Protein AF-A0AAN1HYB0-F1 (afdb_monomer_lite)

Radius of gyration: 19.11 Å; chains: 1; bounding box: 40×35×67 Å

Structure (mmCIF, N/CA/C/O backbone):
data_AF-A0AAN1HYB0-F1
#
_entry.id   AF-A0AAN1HYB0-F1
#
loop_
_atom_site.group_PDB
_atom_site.id
_atom_site.type_symbol
_atom_site.label_atom_id
_atom_site.label_alt_id
_atom_site.label_comp_id
_atom_site.label_asym_id
_atom_site.label_entity_id
_atom_site.label_seq_id
_atom_site.pdbx_PDB_ins_code
_atom_site.Cartn_x
_atom_site.Cartn_y
_atom_site.Cartn_z
_atom_site.occupancy
_atom_site.B_iso_or_equiv
_atom_site.auth_seq_id
_atom_site.auth_comp_id
_atom_site.auth_asym_id
_atom_site.auth_atom_id
_atom_site.pdbx_PDB_model_num
ATOM 1 N N . MET A 1 1 ? 4.120 -15.226 7.599 1.00 48.72 1 MET A N 1
ATOM 2 C CA . MET A 1 1 ? 2.647 -15.174 7.744 1.00 48.72 1 MET A CA 1
ATOM 3 C C . MET A 1 1 ? 2.103 -14.104 6.815 1.00 48.72 1 MET A C 1
ATOM 5 O O . MET A 1 1 ? 2.164 -12.929 7.142 1.00 48.72 1 MET A O 1
ATOM 9 N N . VAL A 1 2 ? 1.632 -14.503 5.636 1.00 59.34 2 VAL A N 1
ATOM 10 C CA . VAL A 1 2 ? 0.871 -13.616 4.750 1.00 59.34 2 VAL A CA 1
ATOM 11 C C . VAL A 1 2 ? -0.555 -13.580 5.297 1.00 59.34 2 VAL A C 1
ATOM 13 O O . VAL A 1 2 ? -1.086 -14.634 5.627 1.00 59.34 2 VAL A O 1
ATOM 16 N N . TYR A 1 3 ? -1.154 -12.400 5.425 1.00 79.50 3 TYR A N 1
ATOM 17 C CA . TYR A 1 3 ? -2.426 -12.101 6.104 1.00 79.50 3 TYR A CA 1
ATOM 18 C C . TYR A 1 3 ? -3.701 -12.729 5.494 1.00 79.50 3 TYR A C 1
ATOM 20 O O . TYR A 1 3 ? -4.758 -12.103 5.495 1.00 79.50 3 TYR A O 1
ATOM 28 N N . GLY A 1 4 ? -3.621 -13.950 4.963 1.00 84.00 4 GLY A N 1
ATOM 29 C CA . GLY A 1 4 ? -4.721 -14.606 4.260 1.00 84.00 4 GLY A CA 1
ATOM 30 C C . GLY A 1 4 ? -5.042 -13.941 2.922 1.00 84.00 4 GLY A C 1
ATOM 31 O O . GLY A 1 4 ? -6.210 -13.878 2.557 1.00 84.00 4 GLY A O 1
ATOM 32 N N . ILE A 1 5 ? -4.023 -13.414 2.231 1.00 91.12 5 ILE A N 1
ATOM 33 C CA . ILE A 1 5 ? -4.172 -12.816 0.897 1.00 91.12 5 ILE A CA 1
ATOM 34 C C . ILE A 1 5 ? -4.568 -13.913 -0.093 1.00 91.12 5 ILE A C 1
ATOM 36 O O . ILE A 1 5 ? -3.826 -14.891 -0.263 1.00 91.12 5 ILE A O 1
ATOM 40 N N . ALA A 1 6 ? -5.732 -13.746 -0.716 1.00 93.31 6 ALA A N 1
ATOM 41 C CA . ALA A 1 6 ? -6.304 -14.711 -1.647 1.00 93.31 6 ALA A CA 1
ATOM 42 C C . ALA A 1 6 ? -5.630 -14.634 -3.024 1.00 93.31 6 ALA A C 1
ATOM 44 O O . ALA A 1 6 ? -5.327 -15.671 -3.626 1.00 93.31 6 ALA A O 1
ATOM 45 N N . CYS A 1 7 ? -5.333 -13.422 -3.499 1.00 95.00 7 CYS A N 1
ATOM 46 C CA . CYS A 1 7 ? -4.659 -13.187 -4.767 1.00 95.00 7 CYS A CA 1
ATOM 47 C C . CYS A 1 7 ? -3.197 -13.656 -4.701 1.00 95.00 7 CYS A C 1
ATOM 49 O O . CYS A 1 7 ? -2.304 -12.965 -4.202 1.00 95.00 7 CYS A O 1
ATOM 51 N N . ARG A 1 8 ? -2.936 -14.871 -5.204 1.00 95.00 8 ARG A N 1
ATOM 52 C CA . ARG A 1 8 ? -1.597 -15.488 -5.178 1.00 95.00 8 ARG A CA 1
ATOM 53 C C . ARG A 1 8 ? -0.530 -14.650 -5.898 1.00 95.00 8 ARG A C 1
ATOM 55 O O . ARG A 1 8 ? 0.548 -14.527 -5.319 1.00 95.00 8 ARG A O 1
ATOM 62 N N . PRO A 1 9 ? -0.788 -14.065 -7.088 1.00 95.81 9 PRO A N 1
ATOM 63 C CA . PRO A 1 9 ? 0.186 -13.200 -7.752 1.00 95.81 9 PRO A CA 1
ATOM 64 C C . PRO A 1 9 ? 0.622 -12.021 -6.876 1.00 95.81 9 PRO A C 1
ATOM 66 O O . PRO A 1 9 ? 1.816 -11.822 -6.669 1.00 95.81 9 PRO A O 1
ATOM 69 N N . VAL A 1 10 ? -0.329 -11.302 -6.271 1.00 96.00 10 VAL A N 1
ATOM 70 C CA . VAL A 1 10 ? -0.010 -10.133 -5.435 1.00 96.00 10 VAL A CA 1
ATOM 71 C C . VAL A 1 10 ? 0.619 -10.533 -4.106 1.00 96.00 10 VAL A C 1
ATOM 73 O O . VAL A 1 10 ? 1.530 -9.869 -3.619 1.00 96.00 10 VAL A O 1
ATOM 76 N N . ARG A 1 11 ? 0.217 -11.666 -3.527 1.00 95.94 11 ARG A N 1
ATOM 77 C CA . ARG A 1 11 ? 0.927 -12.226 -2.374 1.00 95.94 11 ARG A CA 1
ATOM 78 C C . ARG A 1 11 ? 2.403 -12.461 -2.684 1.00 95.94 11 ARG A C 1
ATOM 80 O O . ARG A 1 11 ? 3.245 -12.098 -1.868 1.00 95.94 11 ARG A O 1
ATOM 87 N N . ASN A 1 12 ? 2.698 -13.118 -3.804 1.00 96.00 12 ASN A N 1
ATOM 88 C CA . ASN A 1 12 ? 4.071 -13.438 -4.181 1.00 96.00 12 ASN A CA 1
ATOM 89 C C . ASN A 1 12 ? 4.865 -12.150 -4.426 1.00 96.00 12 ASN A C 1
ATOM 91 O O . ASN A 1 12 ? 5.947 -12.006 -3.872 1.00 96.00 12 ASN A O 1
ATOM 95 N N . LEU A 1 13 ? 4.263 -11.168 -5.106 1.00 96.81 13 LEU A N 1
ATOM 96 C CA . LEU A 1 13 ? 4.838 -9.832 -5.256 1.00 96.81 13 LEU A CA 1
ATOM 97 C C . LEU A 1 13 ? 5.222 -9.199 -3.915 1.00 96.81 13 LEU A C 1
ATOM 99 O O . LEU A 1 13 ? 6.324 -8.682 -3.774 1.00 96.81 13 LEU A O 1
ATOM 103 N N . LEU A 1 14 ? 4.321 -9.211 -2.928 1.00 96.62 14 LEU A N 1
ATOM 104 C CA . LEU A 1 14 ? 4.601 -8.621 -1.617 1.00 96.62 14 LEU A CA 1
ATOM 105 C C . LEU A 1 14 ? 5.747 -9.345 -0.902 1.00 96.62 14 LEU A C 1
ATOM 107 O O . LEU A 1 14 ? 6.537 -8.697 -0.221 1.00 96.62 14 LEU A 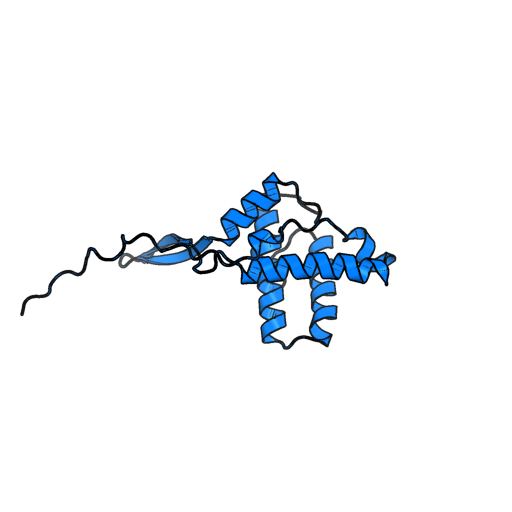O 1
ATOM 111 N N . VAL A 1 15 ? 5.848 -10.668 -1.051 1.00 95.75 15 VAL A N 1
ATOM 112 C CA . VAL A 1 15 ? 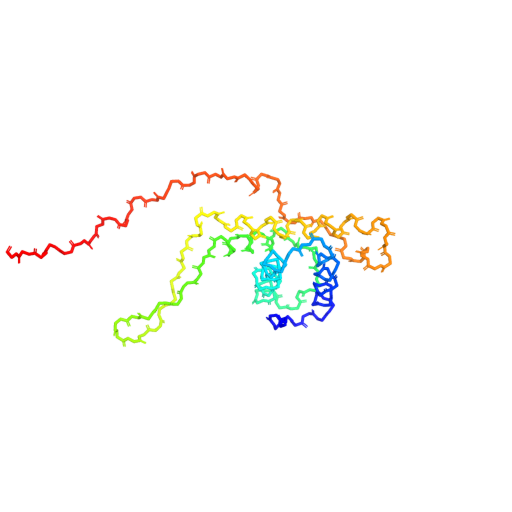6.970 -11.449 -0.509 1.00 95.75 15 VAL A CA 1
ATOM 113 C C . VAL A 1 15 ? 8.276 -11.055 -1.194 1.00 95.75 15 VAL A C 1
ATOM 115 O O . VAL A 1 15 ? 9.242 -10.749 -0.499 1.00 95.75 15 VAL A O 1
ATOM 118 N N . ASP A 1 16 ? 8.293 -10.996 -2.524 1.00 95.88 16 ASP A N 1
ATOM 119 C CA . ASP A 1 16 ? 9.478 -10.616 -3.297 1.00 95.88 16 ASP A CA 1
ATOM 120 C C . ASP A 1 16 ? 9.926 -9.191 -2.965 1.00 95.88 16 ASP A C 1
ATOM 122 O O . ASP A 1 16 ? 11.102 -8.954 -2.706 1.00 95.88 16 ASP A O 1
ATOM 126 N N . TYR A 1 17 ? 8.982 -8.253 -2.887 1.00 96.38 17 TYR A N 1
ATOM 127 C CA . TYR A 1 17 ? 9.249 -6.873 -2.493 1.00 96.38 17 TYR A CA 1
ATOM 128 C C . TYR A 1 17 ? 9.873 -6.780 -1.094 1.00 96.38 17 TYR A C 1
ATOM 130 O O . TYR A 1 17 ? 10.863 -6.076 -0.892 1.00 96.38 17 TYR A O 1
ATOM 138 N N . LEU A 1 18 ? 9.315 -7.501 -0.115 1.00 95.69 18 LEU A N 1
ATOM 139 C CA . LEU A 1 18 ? 9.844 -7.505 1.248 1.00 95.69 18 LEU A CA 1
ATOM 140 C C . LEU A 1 18 ? 11.227 -8.164 1.323 1.00 95.69 18 LEU A C 1
ATOM 142 O O . LEU A 1 18 ? 12.050 -7.714 2.116 1.00 95.69 18 LEU A O 1
ATOM 146 N N . HIS A 1 19 ? 11.511 -9.180 0.504 1.00 95.44 19 HIS A N 1
ATOM 147 C CA . HIS A 1 19 ? 12.852 -9.762 0.424 1.00 95.44 19 HIS A CA 1
ATOM 148 C C . HIS A 1 19 ? 13.887 -8.760 -0.089 1.00 95.44 19 HIS A C 1
ATOM 150 O O . HIS A 1 19 ? 14.934 -8.620 0.538 1.00 95.44 19 HIS A O 1
ATOM 156 N N . GLU A 1 20 ? 13.587 -8.013 -1.154 1.00 95.62 20 GLU A N 1
ATOM 157 C CA . GLU A 1 20 ? 14.494 -6.962 -1.641 1.00 95.62 20 GLU A CA 1
ATOM 158 C C . GLU A 1 20 ? 14.715 -5.871 -0.580 1.00 95.62 20 GLU A C 1
ATOM 160 O O . GLU A 1 20 ? 15.836 -5.416 -0.349 1.00 95.62 20 GLU A O 1
ATOM 165 N N . ARG A 1 21 ? 13.653 -5.472 0.133 1.00 94.44 21 ARG A N 1
ATOM 166 C CA . ARG A 1 21 ? 13.743 -4.465 1.203 1.00 94.44 21 ARG A CA 1
ATOM 167 C C . ARG A 1 21 ? 14.491 -4.946 2.444 1.00 94.44 21 ARG A C 1
ATOM 169 O O . ARG A 1 21 ? 15.081 -4.126 3.144 1.00 94.44 21 ARG A O 1
ATOM 176 N N . ALA A 1 22 ? 14.500 -6.247 2.722 1.00 93.44 22 ALA A N 1
ATOM 177 C CA . ALA A 1 22 ? 15.220 -6.813 3.860 1.00 93.44 22 ALA A CA 1
ATOM 178 C C . ALA A 1 22 ? 16.744 -6.622 3.761 1.00 93.44 22 ALA A C 1
ATOM 180 O O . ALA A 1 22 ? 17.428 -6.682 4.778 1.00 93.44 22 ALA A O 1
ATOM 181 N N . LEU A 1 23 ? 17.277 -6.359 2.561 1.00 93.75 23 LEU A N 1
ATOM 182 C CA . LEU A 1 23 ? 18.703 -6.099 2.350 1.00 93.75 23 LEU A CA 1
ATOM 183 C C . LEU A 1 23 ? 19.157 -4.738 2.901 1.00 93.75 23 LEU A C 1
ATOM 185 O O . LEU A 1 23 ? 20.349 -4.540 3.123 1.00 93.75 23 LEU A O 1
ATOM 189 N N . SER A 1 24 ? 18.229 -3.797 3.109 1.00 92.06 24 SER A N 1
ATOM 190 C CA . SER A 1 24 ? 18.534 -2.422 3.531 1.00 92.06 24 SER A CA 1
ATOM 191 C C . SER A 1 24 ? 17.789 -1.956 4.783 1.00 92.06 24 SER A C 1
ATOM 193 O O . SER A 1 24 ? 18.125 -0.904 5.325 1.00 92.06 24 SER A O 1
ATOM 195 N N . LEU A 1 25 ? 16.797 -2.714 5.261 1.00 92.38 25 LEU A N 1
ATOM 196 C CA . LEU A 1 25 ? 15.986 -2.363 6.427 1.00 92.38 25 LEU A CA 1
ATOM 197 C C . LEU A 1 25 ? 16.232 -3.301 7.607 1.00 92.38 25 LEU A C 1
ATOM 199 O O . LEU A 1 25 ? 16.390 -4.510 7.448 1.00 92.38 25 LEU A O 1
ATOM 203 N N . ASP A 1 26 ? 16.163 -2.746 8.816 1.00 94.50 26 ASP A N 1
ATOM 204 C CA . ASP A 1 26 ? 16.107 -3.545 10.032 1.00 94.50 26 ASP A CA 1
ATOM 205 C C . ASP A 1 26 ? 14.773 -4.313 10.139 1.00 94.50 26 ASP A C 1
ATOM 207 O O . ASP A 1 26 ? 13.757 -3.983 9.515 1.00 94.50 26 ASP A O 1
ATOM 211 N N . TYR A 1 27 ? 14.759 -5.343 10.984 1.00 91.19 27 TYR A N 1
ATOM 212 C CA . TYR A 1 27 ? 13.603 -6.222 11.153 1.00 91.19 27 TYR A CA 1
ATOM 213 C C . TYR A 1 27 ? 12.328 -5.496 11.616 1.00 91.19 27 TYR A C 1
ATOM 215 O O . TYR A 1 27 ? 11.226 -5.868 11.202 1.00 91.19 27 TYR A O 1
ATOM 223 N N . VAL A 1 28 ? 12.441 -4.473 12.470 1.00 94.19 28 VAL A N 1
ATOM 224 C CA . VAL A 1 28 ? 11.274 -3.746 12.992 1.00 94.19 28 VAL A CA 1
ATOM 225 C C . VAL A 1 28 ? 10.616 -2.959 11.865 1.00 94.19 28 VAL A C 1
ATOM 227 O O . VAL A 1 28 ? 9.399 -3.065 11.673 1.00 94.19 28 VAL A O 1
ATOM 230 N N . SER A 1 29 ? 11.420 -2.244 11.079 1.00 92.31 29 SER A N 1
ATOM 231 C CA . SER A 1 29 ? 10.964 -1.509 9.897 1.00 92.31 29 SER A CA 1
ATOM 232 C C . SER A 1 29 ? 10.340 -2.441 8.856 1.00 92.31 29 SER A C 1
ATOM 234 O O . SER A 1 29 ? 9.231 -2.189 8.375 1.00 92.31 29 SER A O 1
ATOM 236 N N . LEU A 1 30 ? 10.991 -3.572 8.572 1.00 94.38 30 LEU A N 1
ATOM 237 C CA . LEU A 1 30 ? 10.486 -4.566 7.626 1.00 94.38 30 LEU A CA 1
ATOM 238 C C . LEU A 1 30 ? 9.143 -5.160 8.079 1.00 94.38 30 LEU A C 1
ATOM 240 O O . LEU A 1 30 ? 8.205 -5.283 7.290 1.00 94.38 30 LEU A O 1
ATOM 244 N N . ARG A 1 31 ? 9.007 -5.482 9.370 1.00 94.19 31 ARG A N 1
ATOM 245 C CA . ARG A 1 31 ? 7.758 -6.001 9.944 1.00 94.19 31 ARG A CA 1
ATOM 246 C C . ARG A 1 31 ? 6.626 -4.976 9.871 1.00 94.19 31 ARG A C 1
ATOM 248 O O . ARG A 1 31 ? 5.491 -5.346 9.562 1.00 94.19 31 ARG A O 1
ATOM 255 N N . ALA A 1 32 ? 6.912 -3.704 10.144 1.00 92.62 32 ALA A N 1
ATOM 256 C CA . ALA A 1 32 ? 5.930 -2.626 10.027 1.00 92.62 32 ALA A CA 1
ATOM 257 C C . ALA A 1 32 ? 5.467 -2.429 8.572 1.00 92.62 32 ALA A C 1
ATOM 259 O O . ALA A 1 32 ? 4.273 -2.226 8.318 1.00 92.62 32 ALA A O 1
ATOM 260 N N . MET A 1 33 ? 6.389 -2.554 7.615 1.00 94.44 33 MET A N 1
ATOM 261 C CA . MET A 1 33 ? 6.095 -2.503 6.184 1.00 94.44 33 MET A CA 1
ATOM 262 C C . MET A 1 33 ? 5.223 -3.684 5.751 1.00 94.44 33 MET A C 1
ATOM 264 O O . MET A 1 33 ? 4.173 -3.474 5.146 1.00 94.44 33 MET A O 1
ATOM 268 N N . ALA A 1 34 ? 5.579 -4.907 6.152 1.00 95.25 34 ALA A N 1
ATOM 269 C CA . ALA A 1 34 ? 4.788 -6.103 5.877 1.00 95.25 34 ALA A CA 1
ATOM 270 C C . ALA A 1 34 ? 3.351 -5.973 6.405 1.00 95.25 34 ALA A C 1
ATOM 272 O O . ALA A 1 34 ? 2.397 -6.288 5.693 1.00 95.25 34 ALA A O 1
ATOM 273 N N . PHE A 1 35 ? 3.179 -5.450 7.622 1.00 94.75 35 PHE A N 1
ATOM 274 C CA . PHE A 1 35 ? 1.858 -5.201 8.196 1.00 94.75 35 PHE A CA 1
ATOM 275 C C . PHE A 1 35 ? 1.062 -4.152 7.416 1.00 94.75 35 PHE A C 1
ATOM 277 O O . PHE A 1 35 ? -0.113 -4.371 7.112 1.00 94.75 35 PHE A O 1
ATOM 284 N N . SER A 1 36 ? 1.702 -3.042 7.054 1.00 95.44 36 SER A N 1
ATOM 285 C CA . SER A 1 36 ? 1.055 -1.959 6.309 1.00 95.44 36 SER A CA 1
ATOM 286 C C . SER A 1 36 ? 0.601 -2.426 4.924 1.00 95.44 36 SER A C 1
ATOM 288 O O . SER A 1 36 ? -0.560 -2.241 4.570 1.00 95.44 36 SER A O 1
ATOM 290 N N . LEU A 1 37 ? 1.478 -3.095 4.172 1.00 97.12 37 LEU A N 1
ATOM 291 C CA . LEU A 1 37 ? 1.189 -3.538 2.807 1.00 97.12 37 LEU A CA 1
ATOM 292 C C . LEU A 1 37 ? 0.253 -4.747 2.769 1.00 97.12 37 LEU A C 1
ATOM 294 O O . LEU A 1 37 ? -0.696 -4.790 1.989 1.00 97.12 37 LEU A O 1
ATOM 298 N N . GLY A 1 38 ? 0.503 -5.735 3.622 1.00 96.31 38 GLY A N 1
ATOM 299 C CA . GLY A 1 38 ? -0.242 -6.982 3.596 1.00 96.31 38 GLY A CA 1
ATOM 300 C C . GLY A 1 38 ? -1.610 -6.871 4.262 1.00 96.31 38 GLY A C 1
ATOM 301 O O . GLY A 1 38 ? -2.610 -7.266 3.667 1.00 96.31 38 GLY A O 1
ATOM 302 N N . LYS A 1 39 ? -1.674 -6.350 5.497 1.00 94.81 39 LYS A N 1
ATOM 303 C CA . LYS A 1 39 ? -2.916 -6.351 6.286 1.00 94.81 39 LYS A CA 1
ATOM 304 C C . LYS A 1 39 ? -3.779 -5.122 6.047 1.00 94.81 39 LYS A C 1
ATOM 306 O O . LYS A 1 39 ? -4.986 -5.269 5.908 1.00 94.81 39 LYS A O 1
ATOM 311 N N . LEU A 1 40 ? -3.183 -3.932 6.081 1.00 95.06 40 LEU A N 1
ATOM 312 C CA . LEU A 1 40 ? -3.945 -2.679 6.037 1.00 95.06 40 LEU A CA 1
ATOM 313 C C . LEU A 1 40 ? -4.218 -2.186 4.619 1.00 95.06 40 LEU A C 1
ATOM 315 O O . LEU A 1 40 ? -5.154 -1.421 4.413 1.00 95.06 40 LEU A O 1
ATOM 319 N N . PHE A 1 41 ? -3.396 -2.599 3.659 1.00 97.06 41 PHE A N 1
ATOM 320 C CA . PHE A 1 41 ? -3.580 -2.261 2.259 1.00 97.06 41 PHE A CA 1
ATOM 321 C C . PHE A 1 41 ? -4.243 -3.402 1.497 1.00 97.06 41 PHE A C 1
ATOM 323 O O . PHE A 1 41 ? -5.449 -3.364 1.277 1.00 97.06 41 PHE A O 1
ATOM 330 N N . TRP A 1 42 ? -3.493 -4.441 1.129 1.00 97.56 42 TRP A N 1
ATOM 331 C CA . TRP A 1 42 ? -4.007 -5.415 0.173 1.00 97.56 42 TRP A CA 1
ATOM 332 C C . TRP A 1 42 ? -5.162 -6.255 0.722 1.00 97.56 42 TRP A C 1
ATOM 334 O O . TRP A 1 42 ? -6.171 -6.430 0.046 1.00 97.56 42 TRP A O 1
ATOM 344 N N . LYS A 1 43 ? -5.064 -6.735 1.968 1.00 96.19 43 LYS A N 1
ATOM 345 C CA . LYS A 1 43 ? -6.156 -7.516 2.558 1.00 96.19 43 LYS A CA 1
ATOM 346 C C . LYS A 1 43 ? -7.442 -6.694 2.720 1.00 96.19 43 LYS A C 1
ATOM 348 O O . LYS A 1 43 ? -8.514 -7.219 2.453 1.00 96.19 43 LYS A O 1
ATOM 353 N N . ASP A 1 44 ? -7.337 -5.416 3.089 1.00 95.81 44 ASP A N 1
ATOM 354 C CA . ASP A 1 44 ? -8.500 -4.519 3.140 1.00 95.81 44 ASP A CA 1
ATOM 355 C C . ASP A 1 44 ? -9.136 -4.331 1.753 1.00 95.81 44 ASP A C 1
ATOM 357 O O . ASP A 1 44 ? -10.361 -4.353 1.636 1.00 95.81 44 ASP A O 1
ATOM 361 N N . LEU A 1 45 ? -8.323 -4.206 0.697 1.00 97.06 45 LEU A N 1
ATOM 362 C CA . LEU A 1 45 ? -8.831 -4.149 -0.673 1.00 97.06 45 LEU A CA 1
ATOM 363 C C . LEU A 1 45 ? -9.575 -5.430 -1.058 1.00 97.06 45 LEU A C 1
ATOM 365 O O . LEU A 1 45 ? -10.679 -5.331 -1.579 1.00 97.06 45 LEU A O 1
ATOM 369 N N . GLU A 1 46 ? -9.017 -6.609 -0.774 1.00 96.25 46 GLU A N 1
ATOM 370 C CA . GLU A 1 46 ? -9.684 -7.891 -1.052 1.00 96.25 46 GLU A CA 1
ATOM 371 C C . GLU A 1 46 ? -10.997 -8.052 -0.280 1.00 96.25 46 GLU A C 1
ATOM 373 O O . GLU A 1 46 ? -11.966 -8.575 -0.828 1.00 96.25 46 GLU A O 1
ATOM 378 N N . ASP A 1 47 ? -11.039 -7.595 0.975 1.00 95.50 47 ASP A N 1
ATOM 379 C CA . ASP A 1 47 ? -12.229 -7.686 1.826 1.00 95.50 47 ASP A CA 1
ATOM 380 C C . ASP A 1 47 ? -13.396 -6.835 1.283 1.00 95.50 47 ASP A C 1
ATOM 382 O O . ASP A 1 47 ? -14.556 -7.197 1.471 1.00 95.50 47 AS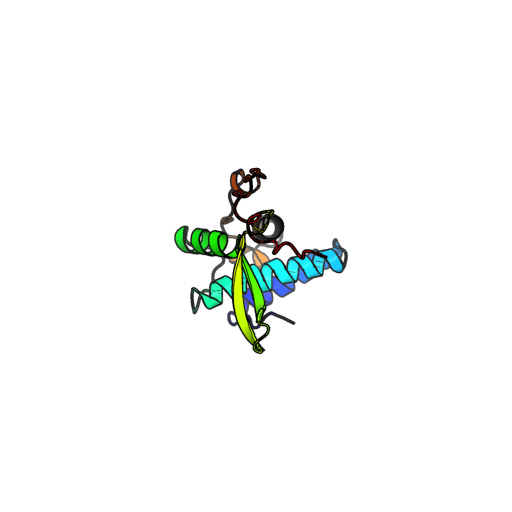P A O 1
ATOM 386 N N . HIS A 1 48 ? -13.108 -5.735 0.576 1.00 96.25 48 HIS A N 1
ATOM 387 C CA . HIS A 1 48 ? -14.124 -4.821 0.029 1.00 96.25 48 HIS A CA 1
ATOM 388 C C . HIS A 1 48 ? -14.340 -4.958 -1.486 1.00 96.25 48 HIS A C 1
ATOM 390 O O . HIS A 1 48 ? -15.377 -4.541 -2.001 1.00 96.25 48 HIS A O 1
ATOM 396 N N . HIS A 1 49 ? -13.378 -5.536 -2.205 1.00 95.62 49 HIS A N 1
ATOM 397 C CA . HIS A 1 49 ? -13.411 -5.748 -3.650 1.00 95.62 49 HIS A CA 1
ATOM 398 C C . HIS A 1 49 ? -12.982 -7.190 -3.969 1.00 95.62 49 HIS A C 1
ATOM 400 O O . HIS A 1 49 ? -11.838 -7.423 -4.374 1.00 95.62 49 HIS A O 1
ATOM 406 N N . PRO A 1 50 ? -13.883 -8.177 -3.785 1.00 93.69 50 PRO A N 1
ATOM 407 C CA . PRO A 1 50 ? -13.573 -9.577 -4.048 1.00 93.69 50 PRO A CA 1
ATOM 408 C C . PRO A 1 50 ? -13.081 -9.788 -5.483 1.00 93.69 50 PRO A C 1
ATOM 410 O O . PRO A 1 50 ? -13.697 -9.318 -6.437 1.00 93.69 50 PRO A O 1
ATOM 413 N N . GLY A 1 51 ? -11.969 -10.510 -5.629 1.00 92.56 51 GLY A N 1
ATOM 414 C CA . GLY A 1 51 ? -11.357 -10.785 -6.931 1.00 92.56 51 GLY A CA 1
ATOM 415 C C . GLY A 1 51 ? -10.416 -9.695 -7.450 1.00 92.56 51 GLY A C 1
ATOM 416 O O . GLY A 1 51 ? -9.895 -9.852 -8.548 1.00 92.56 51 GLY A O 1
ATOM 417 N N . ILE A 1 52 ? -10.158 -8.623 -6.688 1.00 96.12 52 ILE A N 1
ATOM 418 C CA . ILE A 1 52 ? -9.127 -7.647 -7.054 1.00 96.12 52 ILE A CA 1
ATOM 419 C C . ILE A 1 52 ? -7.754 -8.325 -7.190 1.00 96.12 52 ILE A C 1
ATOM 421 O O . ILE A 1 52 ? -7.303 -9.062 -6.311 1.00 96.12 52 ILE A O 1
ATOM 425 N N . ASP A 1 53 ? -7.081 -8.067 -8.306 1.00 95.25 53 ASP A N 1
ATOM 426 C CA . ASP A 1 53 ? -5.801 -8.687 -8.657 1.00 95.25 53 ASP A CA 1
ATOM 427 C C . ASP A 1 53 ? -4.780 -7.700 -9.244 1.00 95.25 53 ASP A C 1
ATOM 429 O O . ASP A 1 53 ? -3.647 -8.076 -9.538 1.00 95.25 53 ASP A O 1
ATOM 433 N N . SER A 1 54 ? -5.156 -6.423 -9.356 1.00 95.62 54 SER A N 1
ATOM 434 C CA . SER A 1 54 ? -4.350 -5.374 -9.974 1.00 95.62 54 SER A CA 1
ATOM 435 C C . SER A 1 54 ? -4.017 -4.247 -9.000 1.00 95.62 54 SER A C 1
ATOM 437 O O . SER A 1 54 ? -4.866 -3.778 -8.241 1.00 95.62 54 SER A O 1
ATOM 439 N N . LEU A 1 55 ? -2.778 -3.749 -9.079 1.00 97.00 55 LEU A N 1
ATOM 440 C CA . LEU A 1 55 ? -2.332 -2.539 -8.378 1.00 97.00 55 LEU A CA 1
ATOM 441 C C . LEU A 1 55 ? -2.850 -1.247 -9.029 1.00 97.00 55 LEU A C 1
ATOM 443 O O . LEU A 1 55 ? -2.734 -0.164 -8.461 1.00 97.00 55 LEU A O 1
ATOM 447 N N . ARG A 1 56 ? -3.449 -1.314 -10.221 1.00 96.81 56 ARG A N 1
ATOM 448 C CA . ARG A 1 56 ? -4.051 -0.140 -10.862 1.00 96.81 56 ARG A CA 1
ATOM 449 C C . ARG A 1 56 ? -5.440 0.121 -10.281 1.00 96.81 56 ARG A C 1
ATOM 451 O O . ARG A 1 56 ? -6.456 -0.212 -10.886 1.00 96.81 56 ARG A O 1
ATOM 458 N N . LEU A 1 57 ? -5.474 0.725 -9.097 1.00 96.50 57 LEU A N 1
ATOM 459 C CA . LEU A 1 57 ? -6.723 1.034 -8.405 1.00 96.50 57 LEU A CA 1
ATOM 460 C C . LEU A 1 57 ? -7.515 2.116 -9.143 1.00 96.50 57 LEU A C 1
ATOM 462 O O . LEU A 1 57 ? -6.961 3.125 -9.585 1.00 96.50 57 LEU A O 1
ATOM 466 N N . THR A 1 58 ? -8.834 1.946 -9.216 1.00 95.75 58 THR A N 1
ATOM 467 C CA . THR A 1 58 ? -9.711 3.038 -9.645 1.00 95.75 58 THR A CA 1
ATOM 468 C C . THR A 1 58 ? -9.733 4.140 -8.575 1.00 95.75 58 THR A C 1
ATOM 470 O O . THR A 1 58 ? -9.514 3.855 -7.390 1.00 95.75 58 THR A O 1
ATOM 473 N N . PRO A 1 59 ? -10.039 5.400 -8.939 1.00 94.00 59 PRO A 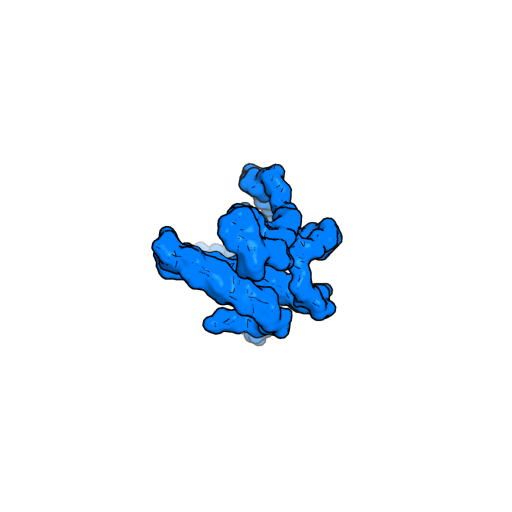N 1
ATOM 474 C CA . PRO A 1 59 ? -10.096 6.494 -7.969 1.00 94.00 59 PRO A CA 1
ATOM 475 C C . PRO A 1 59 ? -11.041 6.219 -6.789 1.00 94.00 59 PRO A C 1
ATOM 477 O O . PRO A 1 59 ? -10.709 6.555 -5.654 1.00 94.00 59 PRO A O 1
ATOM 480 N N . GLY A 1 60 ? -12.182 5.564 -7.036 1.00 95.69 60 GLY A N 1
ATOM 481 C CA . GLY A 1 60 ? -13.154 5.209 -5.997 1.00 95.69 60 GLY A CA 1
ATOM 482 C C . GLY A 1 60 ? -12.628 4.164 -5.011 1.00 95.69 60 GLY A C 1
ATOM 483 O O . GLY A 1 60 ? -12.752 4.352 -3.802 1.00 95.69 60 GLY A O 1
ATOM 484 N N . VAL A 1 61 ? -11.974 3.109 -5.511 1.00 96.88 61 VAL A N 1
ATOM 485 C CA . VAL A 1 61 ? -11.352 2.063 -4.675 1.00 96.88 61 VAL A CA 1
ATOM 486 C C . VAL A 1 61 ? -10.258 2.669 -3.794 1.00 96.88 61 VAL A C 1
ATOM 488 O O . VAL A 1 61 ? -10.238 2.458 -2.581 1.00 96.88 61 VAL A O 1
ATOM 491 N N . ALA A 1 62 ? -9.381 3.483 -4.391 1.00 96.44 62 ALA A N 1
ATOM 492 C CA . ALA A 1 62 ? -8.314 4.166 -3.670 1.00 96.44 62 ALA A CA 1
ATOM 493 C C . ALA A 1 62 ? -8.859 5.125 -2.599 1.00 96.44 62 ALA A C 1
ATOM 495 O O . ALA A 1 62 ? -8.355 5.142 -1.477 1.00 96.44 62 ALA A O 1
ATOM 496 N N . ALA A 1 63 ? -9.883 5.922 -2.920 1.00 95.31 63 ALA A N 1
ATOM 497 C CA . ALA A 1 63 ? -10.491 6.855 -1.974 1.00 95.31 63 ALA A CA 1
ATOM 498 C C . ALA A 1 63 ? -11.147 6.129 -0.789 1.00 95.31 63 ALA A C 1
ATOM 500 O O . ALA A 1 63 ? -10.900 6.498 0.360 1.00 95.31 63 ALA A O 1
ATOM 501 N N . ALA A 1 64 ? -11.919 5.072 -1.052 1.00 95.44 64 ALA A N 1
ATOM 502 C CA . ALA A 1 64 ? -12.582 4.290 -0.011 1.00 95.44 64 ALA A CA 1
ATOM 503 C C . ALA A 1 64 ? -11.570 3.600 0.920 1.00 95.44 64 ALA A C 1
ATOM 505 O O . ALA A 1 64 ? -11.716 3.647 2.142 1.00 95.44 64 ALA A O 1
ATOM 506 N N . TRP A 1 65 ? -10.499 3.027 0.364 1.00 96.44 65 TRP A N 1
ATOM 507 C CA . TRP A 1 65 ? -9.407 2.464 1.161 1.00 96.44 65 TRP A CA 1
ATOM 508 C C . TRP A 1 65 ? -8.737 3.521 2.056 1.00 96.44 65 TRP A C 1
ATOM 510 O O . TRP A 1 65 ? -8.549 3.293 3.253 1.00 96.44 65 TRP A O 1
ATOM 520 N N . LYS A 1 66 ? -8.438 4.711 1.517 1.00 94.62 66 LYS A N 1
ATOM 521 C CA . LYS A 1 66 ? -7.836 5.814 2.289 1.00 94.62 66 LYS A CA 1
ATOM 522 C C . LYS A 1 66 ? -8.727 6.286 3.443 1.00 94.62 66 LYS A C 1
ATOM 524 O O . LYS A 1 66 ? -8.218 6.634 4.506 1.00 94.62 66 LYS A O 1
ATOM 529 N N . GLN A 1 67 ? -10.047 6.268 3.274 1.00 92.94 67 GLN A N 1
ATOM 530 C CA . GLN A 1 67 ? -10.975 6.571 4.368 1.00 92.94 67 GLN A CA 1
ATOM 531 C C . GLN A 1 67 ? -10.905 5.516 5.476 1.00 92.94 67 GLN A C 1
ATOM 533 O O . GLN A 1 67 ? -10.833 5.866 6.652 1.00 92.94 67 GLN A O 1
ATOM 538 N N . ARG A 1 68 ? -10.862 4.227 5.117 1.00 93.75 68 ARG A N 1
ATOM 539 C CA . ARG A 1 68 ? -10.778 3.137 6.099 1.00 93.75 68 ARG A CA 1
ATOM 540 C C . ARG A 1 68 ? -9.448 3.115 6.841 1.00 93.75 68 ARG A C 1
ATOM 542 O O . ARG A 1 68 ? -9.439 2.924 8.055 1.00 93.75 68 ARG A O 1
ATOM 549 N N . ILE A 1 69 ? -8.326 3.361 6.160 1.00 92.38 69 ILE A N 1
ATOM 550 C CA . ILE A 1 69 ? -7.009 3.338 6.814 1.00 92.38 69 ILE A CA 1
ATOM 551 C C . ILE A 1 69 ? -6.820 4.484 7.813 1.00 92.38 69 ILE A C 1
ATOM 553 O O . ILE A 1 69 ? -6.069 4.332 8.779 1.00 92.38 69 ILE A O 1
ATOM 557 N N . ALA A 1 70 ? -7.539 5.597 7.632 1.00 90.00 70 ALA A N 1
ATOM 558 C CA . ALA A 1 70 ? -7.572 6.702 8.585 1.00 90.00 70 ALA A CA 1
ATOM 559 C C . ALA A 1 70 ? -8.280 6.337 9.901 1.00 90.00 70 ALA A C 1
ATOM 561 O O . ALA A 1 70 ? -8.099 7.025 10.907 1.00 90.00 70 ALA A O 1
ATOM 562 N N . LEU A 1 71 ? -9.040 5.240 9.922 1.00 88.31 71 LEU A N 1
ATOM 563 C CA . LEU A 1 71 ? -9.734 4.733 11.096 1.00 88.31 71 LEU A CA 1
ATOM 564 C C . LEU A 1 71 ? -8.951 3.577 11.734 1.00 88.31 71 LEU A C 1
ATOM 566 O O . LEU A 1 71 ? -8.182 2.841 11.103 1.00 88.31 71 LEU A O 1
ATOM 570 N N . LYS A 1 72 ? -9.124 3.419 13.043 1.00 81.06 72 LYS A N 1
ATOM 571 C CA . LYS A 1 72 ? -8.645 2.267 13.800 1.00 81.06 72 LYS A CA 1
ATOM 572 C C . LYS A 1 72 ? -9.823 1.636 14.527 1.00 81.06 72 LYS A C 1
ATOM 574 O O . LYS A 1 72 ? -10.419 2.263 15.401 1.00 81.06 72 LYS A O 1
ATOM 579 N N . THR A 1 73 ? -10.124 0.391 14.174 1.00 78.81 73 THR A N 1
ATOM 580 C CA . THR A 1 73 ? -11.087 -0.438 14.901 1.00 78.81 73 THR A CA 1
ATOM 581 C C . THR A 1 73 ? -10.427 -0.979 16.160 1.00 78.81 73 THR A C 1
ATOM 583 O O . THR A 1 73 ? -9.377 -1.624 16.101 1.00 78.81 73 THR A O 1
ATOM 586 N N . PHE A 1 74 ? -11.050 -0.719 17.299 1.00 72.88 74 PHE A N 1
ATOM 587 C CA . PHE A 1 74 ? -10.724 -1.327 18.574 1.00 72.88 74 PHE A CA 1
ATOM 588 C C . PHE A 1 74 ? -11.873 -2.244 18.975 1.00 72.88 74 PHE A C 1
ATOM 590 O O . PHE A 1 74 ? -13.033 -1.842 18.957 1.00 72.88 74 PHE A O 1
ATOM 597 N N . ARG A 1 75 ? -11.539 -3.477 19.351 1.00 74.00 75 ARG A N 1
ATOM 598 C CA . ARG A 1 75 ? -12.456 -4.354 20.077 1.00 74.00 75 ARG A CA 1
ATOM 599 C C . ARG A 1 75 ? -12.270 -4.065 21.549 1.00 74.00 75 ARG A C 1
ATOM 601 O O . ARG A 1 75 ? -11.204 -4.363 22.085 1.00 74.00 75 ARG A O 1
ATOM 608 N N . ASN A 1 76 ? -13.272 -3.458 22.165 1.00 70.69 76 ASN A N 1
ATOM 609 C CA . ASN A 1 76 ? -13.281 -3.237 23.597 1.00 70.69 76 ASN A CA 1
ATOM 610 C C . ASN A 1 76 ? -14.292 -4.186 24.231 1.00 70.69 76 ASN A C 1
ATOM 612 O O . ASN A 1 76 ? -15.377 -4.391 23.691 1.00 70.69 76 ASN A O 1
ATOM 616 N N . LYS A 1 77 ? -13.918 -4.800 25.351 1.00 74.38 77 LYS A N 1
ATOM 617 C CA . LYS A 1 77 ? -14.831 -5.658 26.103 1.00 74.38 77 LYS A CA 1
ATOM 618 C C . LYS A 1 77 ? -15.540 -4.784 27.131 1.00 74.38 77 LYS A C 1
ATOM 620 O O . LYS A 1 77 ? -14.870 -4.114 27.914 1.00 74.38 77 LYS A O 1
ATOM 625 N N . THR A 1 78 ? -16.866 -4.742 27.093 1.00 72.94 78 THR A N 1
ATOM 626 C CA . THR A 1 78 ? -17.662 -4.018 28.089 1.00 72.94 78 THR A CA 1
ATOM 627 C C . THR A 1 78 ? -17.576 -4.722 29.442 1.00 72.94 78 THR A C 1
ATOM 629 O O . THR A 1 78 ? -17.141 -5.875 29.532 1.00 72.94 78 THR A O 1
ATOM 632 N N . ALA A 1 79 ? -17.986 -4.029 30.507 1.00 74.94 79 ALA A N 1
ATOM 633 C CA . ALA A 1 79 ? -18.062 -4.611 31.847 1.00 74.94 79 ALA A CA 1
ATOM 634 C C . ALA A 1 79 ? -18.965 -5.861 31.883 1.00 74.94 79 ALA A C 1
ATOM 636 O O . ALA A 1 79 ? -18.658 -6.814 32.594 1.00 74.94 79 ALA A O 1
ATOM 637 N N . ASP A 1 80 ? -19.994 -5.894 31.030 1.00 77.25 80 ASP A N 1
ATOM 638 C CA . ASP A 1 80 ? -20.935 -7.012 30.878 1.00 77.25 80 ASP A CA 1
ATOM 639 C C . ASP A 1 80 ? -20.385 -8.162 30.012 1.00 77.25 80 ASP A C 1
ATOM 641 O O . ASP A 1 80 ? -21.036 -9.182 29.798 1.00 77.25 80 ASP A O 1
ATOM 645 N N . GLY A 1 81 ? -19.154 -8.021 29.513 1.00 76.62 81 GLY A N 1
ATOM 646 C CA . GLY A 1 81 ? -18.452 -9.040 28.743 1.00 76.62 81 GLY A CA 1
ATOM 647 C C . GLY A 1 81 ? -18.743 -9.042 27.242 1.00 76.62 81 GLY A C 1
ATOM 648 O O . GLY A 1 81 ? -18.154 -9.858 26.528 1.00 76.62 81 GLY A O 1
ATOM 649 N N . GLU A 1 82 ? -19.573 -8.119 26.760 1.00 80.94 82 GLU A N 1
ATOM 650 C CA . GLU A 1 82 ? -19.871 -7.928 25.342 1.00 80.94 82 GLU A CA 1
ATOM 651 C C . GLU A 1 82 ? -18.663 -7.324 24.611 1.00 80.94 82 GLU A C 1
ATOM 653 O O . GLU A 1 82 ? -17.970 -6.443 25.125 1.00 80.94 82 GLU A O 1
ATOM 658 N N . ILE A 1 83 ? -18.377 -7.807 23.401 1.00 76.38 83 ILE A N 1
ATOM 659 C CA . ILE A 1 83 ? -17.323 -7.236 22.557 1.00 76.38 83 ILE A CA 1
ATOM 660 C C . ILE A 1 83 ? -17.952 -6.136 21.710 1.00 76.38 83 ILE A C 1
ATOM 662 O O . ILE A 1 83 ? -18.656 -6.423 20.746 1.00 76.38 83 ILE A O 1
ATOM 666 N N . VAL A 1 84 ? -17.647 -4.884 22.037 1.00 76.50 84 VAL A N 1
ATOM 667 C CA . VAL A 1 84 ? -18.053 -3.726 21.241 1.00 76.50 84 VAL A CA 1
ATOM 668 C C . VAL A 1 84 ? -16.907 -3.337 20.315 1.00 76.50 84 VAL A C 1
ATOM 670 O O . VAL A 1 84 ? -15.779 -3.079 20.748 1.00 76.50 84 VAL A O 1
ATOM 673 N N . GLU A 1 85 ? -17.191 -3.292 19.016 1.00 78.62 85 GLU A N 1
ATOM 674 C CA . GLU A 1 85 ? -16.281 -2.721 18.027 1.00 78.62 85 GLU A CA 1
ATOM 675 C C . GLU A 1 85 ? -16.493 -1.210 17.954 1.00 78.62 85 GLU A C 1
ATOM 677 O O . GLU A 1 85 ? -17.523 -0.724 17.495 1.00 78.62 85 GLU A O 1
ATOM 682 N N . THR A 1 86 ? -15.502 -0.446 18.409 1.00 77.50 86 THR A N 1
ATOM 683 C CA . THR A 1 86 ? -15.486 1.013 18.275 1.00 77.50 86 THR A CA 1
ATOM 684 C C . THR A 1 86 ? -14.448 1.415 17.240 1.00 77.50 86 THR A C 1
ATOM 686 O O . THR A 1 86 ? -13.295 0.983 17.294 1.00 77.50 86 THR A O 1
ATOM 689 N N . GLN A 1 87 ? -14.837 2.274 16.302 1.00 80.88 87 GLN A N 1
ATOM 690 C CA . GLN A 1 87 ? -13.915 2.893 15.356 1.00 80.88 87 GLN A CA 1
ATOM 691 C C . GLN A 1 87 ? -13.556 4.293 15.846 1.00 80.88 87 GLN A C 1
ATOM 693 O O . GLN A 1 87 ? -14.434 5.086 16.173 1.00 80.88 87 GLN A O 1
ATOM 698 N N . THR A 1 88 ? -12.265 4.606 15.892 1.00 82.25 88 THR A N 1
ATOM 699 C CA . THR A 1 88 ? -11.786 5.962 16.185 1.00 82.25 88 THR A CA 1
ATOM 700 C C . THR A 1 88 ? -10.816 6.422 15.109 1.00 82.25 88 THR A C 1
ATOM 702 O O . THR A 1 88 ? -10.135 5.607 14.479 1.00 82.25 88 THR A O 1
ATOM 705 N N . ALA A 1 89 ? -10.749 7.732 14.891 1.00 83.81 89 ALA A N 1
ATOM 706 C CA . ALA A 1 89 ? -9.789 8.320 13.973 1.00 83.81 89 ALA A CA 1
ATOM 707 C C . ALA A 1 89 ? -8.357 8.091 14.482 1.00 83.81 89 ALA A C 1
ATOM 709 O O . ALA A 1 89 ? -8.057 8.246 15.669 1.00 83.81 89 ALA A O 1
ATOM 710 N N . ARG A 1 90 ? -7.445 7.727 13.578 1.00 85.75 90 ARG A N 1
ATOM 711 C CA . ARG A 1 90 ? -6.011 7.700 13.881 1.00 85.75 90 ARG A CA 1
ATOM 712 C C . ARG A 1 90 ? -5.506 9.129 14.000 1.00 85.75 90 ARG A C 1
ATOM 714 O O . ARG A 1 90 ? -5.780 9.947 13.127 1.00 85.75 90 ARG A O 1
ATOM 721 N N . ALA A 1 91 ? -4.709 9.403 15.030 1.00 79.75 91 ALA A N 1
ATOM 722 C CA . ALA A 1 91 ? -4.146 10.733 15.275 1.00 79.75 91 ALA A CA 1
ATOM 723 C C . ALA A 1 91 ? -3.332 11.282 14.085 1.00 79.75 91 ALA A C 1
ATOM 725 O O . ALA A 1 91 ? -3.285 12.487 13.872 1.00 79.75 91 ALA A O 1
ATOM 726 N N . ASP A 1 92 ? -2.712 10.404 13.293 1.00 82.06 92 ASP A N 1
ATOM 727 C CA . ASP A 1 92 ? -1.955 10.743 12.086 1.00 82.06 92 ASP A CA 1
ATOM 728 C C . ASP A 1 92 ? -2.718 10.434 10.785 1.00 82.06 92 ASP A C 1
ATOM 730 O O . ASP A 1 92 ? -2.115 10.427 9.714 1.00 82.06 92 ASP A O 1
ATOM 734 N N . ARG A 1 93 ? -4.018 10.110 10.861 1.00 83.38 93 ARG A N 1
ATOM 735 C CA . ARG A 1 93 ? -4.843 9.602 9.748 1.00 83.38 93 ARG A CA 1
ATOM 736 C C . ARG A 1 93 ? -4.212 8.425 8.986 1.00 83.38 93 ARG A C 1
ATOM 738 O O . ARG A 1 93 ? -4.498 8.219 7.811 1.00 83.38 93 ARG A O 1
ATOM 745 N N . GLY A 1 94 ? -3.355 7.638 9.642 1.00 87.56 94 GLY A N 1
ATOM 746 C CA . GLY A 1 94 ? -2.671 6.508 9.016 1.00 87.56 94 GLY A CA 1
ATOM 747 C C . GLY A 1 94 ? -1.523 6.907 8.084 1.00 87.56 94 GLY A C 1
ATOM 748 O O . GLY A 1 94 ? -1.139 6.101 7.237 1.00 87.56 94 GLY A O 1
ATOM 749 N N . LEU A 1 95 ? -0.955 8.110 8.236 1.00 91.00 95 LEU A N 1
ATOM 750 C CA . LEU A 1 95 ? 0.108 8.644 7.377 1.00 91.00 95 LEU A CA 1
ATOM 751 C C . LEU A 1 95 ? 1.304 7.694 7.231 1.00 91.00 95 LEU A C 1
ATOM 753 O O . LEU A 1 95 ? 1.833 7.554 6.133 1.00 91.00 95 LEU A O 1
ATOM 757 N N . ASN A 1 96 ? 1.698 6.990 8.295 1.00 91.06 96 ASN A N 1
ATOM 758 C CA . ASN A 1 96 ? 2.779 6.000 8.215 1.00 91.06 96 ASN A CA 1
ATOM 759 C C . ASN A 1 96 ? 2.450 4.846 7.250 1.00 91.06 96 ASN A C 1
ATOM 761 O O . ASN A 1 96 ? 3.318 4.366 6.523 1.00 91.06 96 ASN A O 1
ATOM 765 N N . HIS A 1 97 ? 1.190 4.413 7.207 1.00 93.62 97 HIS A N 1
ATOM 766 C CA . HIS A 1 97 ? 0.755 3.353 6.302 1.00 93.62 97 HIS A CA 1
ATOM 767 C C . HIS A 1 97 ? 0.606 3.865 4.866 1.00 93.62 97 HIS A C 1
ATOM 769 O O . HIS A 1 97 ? 0.993 3.166 3.930 1.00 93.62 97 HIS A O 1
ATOM 775 N N . LEU A 1 98 ? 0.124 5.101 4.692 1.00 95.19 98 LEU A N 1
ATOM 776 C CA . LEU A 1 98 ? 0.120 5.772 3.391 1.00 95.19 98 LEU A CA 1
ATOM 777 C C . LEU A 1 98 ? 1.548 5.921 2.847 1.00 95.19 98 LEU A C 1
ATOM 779 O O . LEU A 1 98 ? 1.799 5.586 1.694 1.00 95.19 98 LEU A O 1
ATOM 783 N N . ALA A 1 99 ? 2.506 6.330 3.682 1.00 94.69 99 ALA A N 1
ATOM 784 C CA . ALA A 1 99 ? 3.912 6.432 3.301 1.00 94.69 99 ALA A CA 1
ATOM 785 C C . ALA A 1 99 ? 4.479 5.084 2.835 1.00 94.69 99 ALA A C 1
ATOM 787 O O . ALA A 1 99 ? 5.129 5.026 1.794 1.00 94.69 99 ALA A O 1
ATOM 788 N N . ALA A 1 100 ? 4.187 3.998 3.561 1.00 95.69 100 ALA A N 1
ATOM 789 C CA . ALA A 1 100 ? 4.636 2.656 3.195 1.00 95.69 100 ALA A CA 1
ATOM 790 C C . ALA A 1 100 ? 4.066 2.201 1.841 1.00 95.69 100 ALA A C 1
ATOM 792 O O . ALA A 1 100 ? 4.809 1.696 1.001 1.00 95.69 100 ALA A O 1
ATOM 793 N N . VAL A 1 101 ? 2.769 2.421 1.597 1.00 97.50 101 VAL A N 1
ATOM 794 C CA . VAL A 1 101 ? 2.139 2.092 0.307 1.00 97.50 101 VAL A CA 1
ATOM 795 C C . VAL A 1 101 ? 2.686 2.980 -0.809 1.00 97.50 101 VAL A C 1
ATOM 797 O O . VAL A 1 101 ? 2.990 2.484 -1.888 1.00 97.50 101 VAL A O 1
ATOM 800 N N . ARG A 1 102 ? 2.875 4.281 -0.565 1.00 97.56 102 ARG A N 1
ATOM 801 C CA . ARG A 1 102 ? 3.461 5.192 -1.556 1.00 97.56 102 ARG A CA 1
ATOM 802 C C . ARG A 1 102 ? 4.869 4.747 -1.945 1.00 97.56 102 ARG A C 1
ATOM 804 O O . ARG A 1 102 ? 5.148 4.646 -3.135 1.00 97.56 102 ARG A O 1
ATOM 811 N N . ALA A 1 103 ? 5.718 4.448 -0.963 1.00 96.44 103 ALA A N 1
ATOM 812 C CA . ALA A 1 103 ? 7.066 3.944 -1.198 1.00 96.44 103 ALA A CA 1
ATOM 813 C C . ALA A 1 103 ? 7.037 2.657 -2.030 1.00 96.44 103 ALA A C 1
ATOM 815 O O . ALA A 1 103 ? 7.707 2.599 -3.051 1.00 96.44 103 ALA A O 1
ATOM 816 N N . PHE A 1 104 ? 6.179 1.695 -1.676 1.00 97.94 104 PHE A N 1
ATOM 817 C CA . PHE A 1 104 ? 6.004 0.451 -2.428 1.00 97.94 104 PHE A CA 1
ATOM 818 C C . PHE A 1 104 ? 5.710 0.685 -3.919 1.00 97.94 104 PHE A C 1
ATOM 820 O O . PHE A 1 104 ? 6.402 0.131 -4.767 1.00 97.94 104 PHE A O 1
ATOM 827 N N . TYR A 1 105 ? 4.747 1.547 -4.263 1.00 98.25 105 TYR A N 1
ATOM 828 C CA . TYR A 1 105 ? 4.447 1.851 -5.672 1.00 98.25 105 TYR A CA 1
ATOM 829 C C . TYR A 1 105 ? 5.625 2.511 -6.402 1.00 98.25 105 TYR A C 1
ATOM 831 O O . TYR A 1 105 ? 5.866 2.218 -7.573 1.00 98.25 105 TYR A O 1
ATOM 839 N N . LEU A 1 106 ? 6.349 3.406 -5.725 1.00 97.25 106 LEU A N 1
ATOM 840 C CA . LEU A 1 106 ? 7.496 4.102 -6.308 1.00 97.25 106 LEU A CA 1
ATOM 841 C C . LEU A 1 106 ? 8.699 3.173 -6.495 1.00 97.25 106 LEU A C 1
ATOM 843 O O . LEU A 1 106 ? 9.336 3.234 -7.543 1.00 97.25 106 LEU A O 1
ATOM 847 N N . ASP A 1 107 ? 8.973 2.287 -5.536 1.00 97.12 107 ASP A N 1
ATOM 848 C CA . ASP A 1 107 ? 10.026 1.277 -5.654 1.00 97.12 107 ASP A CA 1
ATOM 849 C C . ASP A 1 107 ? 9.737 0.343 -6.837 1.00 97.12 107 ASP A C 1
ATOM 851 O O . ASP A 1 107 ? 10.624 0.094 -7.644 1.00 97.12 107 ASP A O 1
ATOM 855 N N . LEU A 1 108 ? 8.488 -0.123 -6.994 1.00 97.75 108 LEU A N 1
ATOM 856 C CA . LEU A 1 108 ? 8.101 -0.968 -8.129 1.00 97.75 108 LEU A CA 1
ATOM 857 C C . LEU A 1 108 ? 8.314 -0.259 -9.469 1.00 97.75 108 LEU A C 1
ATOM 859 O O . LEU A 1 108 ? 8.863 -0.851 -10.396 1.00 97.75 108 LEU A O 1
ATOM 863 N N . ALA A 1 109 ? 7.914 1.012 -9.569 1.00 97.06 109 ALA A N 1
ATOM 864 C CA . ALA A 1 109 ? 8.150 1.811 -10.768 1.00 97.06 109 ALA A CA 1
ATOM 865 C C . ALA A 1 109 ? 9.651 2.001 -11.041 1.00 97.06 109 ALA A C 1
ATOM 867 O O . ALA A 1 109 ? 10.082 1.933 -12.191 1.00 97.06 109 ALA A O 1
ATOM 868 N N . GLN A 1 110 ? 10.453 2.202 -9.992 1.00 96.88 110 GLN A N 1
ATOM 869 C CA . GLN A 1 110 ? 11.899 2.344 -10.110 1.00 96.88 110 GLN A CA 1
ATOM 870 C C . GLN A 1 110 ? 12.572 1.041 -10.552 1.00 96.88 110 GLN A C 1
ATOM 872 O O . GLN A 1 110 ? 13.357 1.046 -11.499 1.00 96.88 110 GLN A O 1
ATOM 877 N N . TRP A 1 111 ? 12.263 -0.078 -9.901 1.00 96.94 111 TRP A N 1
ATOM 878 C CA . TRP A 1 111 ? 12.856 -1.379 -10.207 1.00 96.94 111 TRP A CA 1
ATOM 879 C C . TRP A 1 111 ? 12.417 -1.920 -11.563 1.00 96.94 111 TRP A C 1
ATOM 881 O O . TRP A 1 111 ? 13.213 -2.575 -12.230 1.00 96.94 111 TRP A O 1
ATOM 891 N N . ALA A 1 112 ? 11.215 -1.574 -12.030 1.00 96.88 112 ALA A N 1
ATOM 892 C CA . ALA A 1 112 ? 10.765 -1.889 -13.384 1.00 96.88 112 ALA A CA 1
ATOM 893 C C . ALA A 1 112 ? 11.663 -1.296 -14.481 1.00 96.88 112 ALA A C 1
ATOM 895 O O . ALA A 1 112 ? 11.717 -1.856 -15.571 1.00 96.88 112 ALA A O 1
ATOM 896 N N . MET A 1 113 ? 12.393 -0.205 -14.215 1.00 95.75 113 MET A N 1
ATOM 897 C CA . MET A 1 113 ? 13.361 0.336 -15.178 1.00 95.75 113 MET A CA 1
ATOM 898 C C . MET A 1 113 ? 14.632 -0.519 -15.287 1.00 95.75 113 MET A C 1
ATOM 900 O O . MET A 1 113 ? 15.249 -0.547 -16.348 1.00 95.75 113 MET A O 1
ATOM 904 N N . GLY A 1 114 ? 15.035 -1.193 -14.204 1.00 96.12 114 GLY A N 1
ATOM 905 C CA . GLY A 1 114 ? 16.242 -2.028 -14.163 1.00 96.12 114 GLY A CA 1
ATOM 906 C C . GLY A 1 114 ? 15.988 -3.497 -14.512 1.00 96.12 114 GLY A C 1
ATOM 907 O O . GLY A 1 114 ? 16.795 -4.111 -15.201 1.00 96.12 114 GLY A O 1
ATOM 908 N N . ASP A 1 115 ? 14.859 -4.047 -14.066 1.00 94.88 115 ASP A N 1
ATOM 909 C CA . ASP A 1 115 ? 14.420 -5.420 -14.337 1.00 94.88 115 ASP A CA 1
ATOM 910 C C . ASP A 1 115 ? 12.916 -5.426 -14.691 1.00 94.88 115 ASP A C 1
ATOM 912 O O . ASP A 1 115 ? 12.050 -5.729 -13.857 1.00 94.88 115 ASP A O 1
ATOM 916 N N . PRO A 1 116 ? 12.572 -5.045 -15.937 1.00 93.88 116 PRO A N 1
ATOM 917 C CA . PRO A 1 116 ? 11.185 -4.974 -16.387 1.00 93.88 116 PRO A CA 1
ATOM 918 C C . PRO A 1 116 ? 10.515 -6.348 -16.463 1.00 93.88 116 PRO A C 1
ATOM 920 O O . PRO A 1 116 ? 9.295 -6.426 -16.330 1.00 93.88 116 PRO A O 1
ATOM 923 N N . ALA A 1 117 ? 11.280 -7.429 -16.651 1.00 93.75 117 ALA A N 1
ATOM 924 C CA . ALA A 1 117 ? 10.732 -8.782 -16.726 1.00 93.75 117 ALA A CA 1
ATOM 925 C C . ALA A 1 117 ? 10.114 -9.210 -15.388 1.00 93.75 117 ALA A C 1
ATOM 927 O O . ALA A 1 117 ? 9.072 -9.866 -15.369 1.00 93.75 117 ALA A O 1
ATOM 928 N N . ARG A 1 118 ? 10.727 -8.799 -14.273 1.00 93.44 118 ARG A N 1
ATOM 929 C CA . ARG A 1 118 ? 10.237 -9.099 -12.926 1.00 93.44 118 ARG A CA 1
ATOM 930 C C . ARG A 1 118 ? 9.235 -8.070 -12.407 1.00 93.44 118 ARG A C 1
ATOM 932 O O . ARG A 1 118 ? 8.188 -8.446 -11.882 1.00 93.44 118 ARG A O 1
ATOM 939 N N . TRP A 1 119 ? 9.537 -6.779 -12.542 1.00 96.31 119 TRP A N 1
ATOM 940 C CA . TRP A 1 119 ? 8.770 -5.713 -11.880 1.00 96.31 119 TRP A CA 1
ATOM 941 C C . TRP A 1 119 ? 7.824 -4.953 -12.811 1.00 96.31 119 TRP A C 1
ATOM 943 O O . TRP A 1 119 ? 6.882 -4.318 -12.339 1.00 96.31 119 TRP A O 1
ATOM 953 N N . GLY A 1 120 ? 8.022 -5.038 -14.129 1.00 94.94 120 GLY A N 1
ATOM 954 C CA . GLY A 1 120 ? 7.280 -4.243 -15.111 1.00 94.94 120 GLY A CA 1
ATOM 955 C C . GLY A 1 120 ? 5.776 -4.502 -15.105 1.00 94.94 120 GLY A C 1
ATOM 956 O O . GLY A 1 120 ? 4.994 -3.558 -15.182 1.00 94.94 120 GLY A O 1
ATOM 957 N N . VAL A 1 121 ? 5.355 -5.758 -14.919 1.00 95.38 121 VAL A N 1
ATOM 958 C CA . VAL A 1 121 ? 3.927 -6.124 -14.827 1.00 95.38 121 VAL A CA 1
ATOM 959 C C . VAL A 1 121 ? 3.226 -5.498 -13.610 1.00 95.38 121 VAL A C 1
ATOM 961 O O . VAL A 1 121 ? 2.009 -5.324 -13.612 1.00 95.38 121 VAL A O 1
ATOM 964 N N . TRP A 1 122 ? 3.992 -5.113 -12.588 1.00 97.31 122 TRP A N 1
ATOM 965 C CA . TRP A 1 122 ? 3.489 -4.545 -11.339 1.00 97.31 122 TRP A CA 1
ATOM 966 C C . TRP A 1 122 ? 3.549 -3.017 -11.292 1.00 97.31 122 TRP A C 1
ATOM 968 O O . TRP A 1 122 ? 2.983 -2.410 -10.382 1.00 97.31 122 TRP A O 1
ATOM 978 N N . ALA A 1 123 ? 4.197 -2.379 -12.270 1.00 95.88 123 ALA A N 1
ATOM 979 C CA . ALA A 1 123 ? 4.288 -0.929 -12.344 1.00 95.88 123 ALA A CA 1
ATOM 980 C C . ALA A 1 123 ? 2.898 -0.304 -12.575 1.00 95.88 123 ALA A C 1
ATOM 982 O O . ALA A 1 123 ? 2.257 -0.479 -13.616 1.00 95.88 123 ALA A O 1
ATOM 983 N N . ALA A 1 124 ? 2.426 0.461 -11.590 1.00 96.81 124 ALA A N 1
ATOM 984 C CA . ALA A 1 124 ? 1.116 1.102 -11.606 1.00 96.81 124 ALA A CA 1
ATOM 985 C C . ALA A 1 124 ? 1.185 2.539 -11.054 1.00 96.81 124 ALA A C 1
ATOM 987 O O . ALA A 1 124 ? 2.077 2.858 -10.267 1.00 96.81 124 ALA A O 1
ATOM 988 N N . PRO A 1 125 ? 0.244 3.426 -11.436 1.00 96.12 125 PRO A N 1
ATOM 989 C CA . PRO A 1 125 ? 0.146 4.758 -10.852 1.00 96.12 125 PRO A CA 1
ATOM 990 C C . PRO A 1 125 ? -0.083 4.681 -9.341 1.00 96.12 125 PRO A C 1
ATOM 992 O O . PRO A 1 125 ? -0.959 3.949 -8.883 1.00 96.12 125 PRO A O 1
ATOM 995 N N . CYS A 1 126 ? 0.670 5.468 -8.571 1.00 96.69 126 CYS A N 1
ATOM 996 C CA . CYS A 1 126 ? 0.498 5.519 -7.125 1.00 96.69 126 CYS A CA 1
ATOM 997 C C . CYS A 1 126 ? -0.871 6.137 -6.761 1.00 96.69 126 CYS A C 1
ATOM 999 O O . CYS A 1 126 ? -1.161 7.256 -7.193 1.00 96.69 126 CYS A O 1
ATOM 1001 N N . PRO A 1 127 ? -1.705 5.468 -5.938 1.00 94.88 127 PRO A N 1
ATOM 1002 C CA . PRO A 1 127 ? -3.027 5.974 -5.547 1.00 94.88 127 PRO A CA 1
ATOM 1003 C C . PRO A 1 127 ? -2.980 7.106 -4.502 1.00 94.88 127 PRO A C 1
ATOM 1005 O O . PRO A 1 127 ? -4.027 7.646 -4.119 1.00 94.88 127 PRO A O 1
ATOM 1008 N N . ILE A 1 128 ? -1.783 7.442 -4.013 1.00 94.88 128 ILE A N 1
ATOM 1009 C CA . ILE A 1 128 ? -1.543 8.417 -2.948 1.00 94.88 128 ILE A CA 1
ATOM 1010 C C . ILE A 1 128 ? -0.890 9.644 -3.561 1.00 94.88 128 ILE A C 1
ATOM 1012 O O . ILE A 1 128 ? 0.185 9.538 -4.155 1.00 94.88 128 ILE A O 1
ATOM 1016 N N . ARG A 1 129 ? -1.521 10.807 -3.413 1.00 89.00 129 ARG A N 1
ATOM 1017 C CA . ARG A 1 129 ? -0.983 12.068 -3.944 1.00 89.00 129 ARG A CA 1
ATOM 1018 C C . ARG A 1 129 ? -0.024 12.716 -2.946 1.00 89.00 129 ARG A C 1
ATOM 1020 O O . ARG A 1 129 ? 0.014 12.342 -1.778 1.00 89.00 129 ARG A O 1
ATOM 1027 N N . GLU A 1 130 ? 0.791 13.659 -3.405 1.00 84.31 130 GLU A N 1
ATOM 1028 C CA . GLU A 1 130 ? 1.781 14.317 -2.541 1.00 84.31 130 GLU A CA 1
ATOM 1029 C C . GLU A 1 130 ? 1.118 15.156 -1.440 1.00 84.31 130 GLU A C 1
ATOM 1031 O O . GLU A 1 130 ? 1.570 15.162 -0.299 1.00 84.31 130 GLU A O 1
ATOM 1036 N N . GLU A 1 131 ? -0.024 15.771 -1.736 1.00 85.94 131 GLU A N 1
ATOM 1037 C CA . GLU A 1 131 ? -0.778 16.595 -0.790 1.00 85.94 131 GLU A CA 1
ATOM 1038 C C . GLU A 1 131 ? -1.300 15.772 0.398 1.00 85.94 131 GLU A C 1
ATOM 1040 O O . GLU A 1 131 ? -1.418 16.279 1.518 1.00 85.94 131 GLU A O 1
ATOM 1045 N N . GLU A 1 132 ? -1.562 14.482 0.171 1.00 84.25 132 GLU A N 1
ATOM 1046 C CA . GLU A 1 132 ? -2.010 13.524 1.187 1.00 84.25 132 GLU A CA 1
ATOM 1047 C C . GLU A 1 132 ? -0.883 13.150 2.162 1.00 84.25 132 GLU A C 1
ATOM 1049 O O . GLU A 1 132 ? -1.159 12.680 3.265 1.00 84.25 132 GLU A O 1
ATOM 1054 N N . MET A 1 133 ? 0.376 13.416 1.793 1.00 85.75 133 MET A N 1
ATOM 1055 C CA . MET A 1 133 ? 1.542 13.191 2.647 1.00 85.75 133 MET A CA 1
ATOM 1056 C C . MET A 1 133 ? 1.798 14.334 3.639 1.00 85.75 133 MET A C 1
ATOM 1058 O O . MET A 1 133 ? 2.660 14.216 4.513 1.00 85.75 133 MET A O 1
ATOM 1062 N N . SER A 1 134 ? 1.050 15.438 3.543 1.00 77.25 134 SER A N 1
ATOM 1063 C CA . SER A 1 134 ? 1.161 16.558 4.476 1.00 77.25 134 SER A CA 1
ATOM 1064 C C . SER A 1 134 ? 0.393 16.291 5.779 1.00 77.25 134 SER A C 1
ATOM 1066 O O . SER A 1 134 ? -0.783 15.910 5.785 1.00 77.25 134 SER A O 1
ATOM 1068 N N . ARG A 1 135 ? 1.040 16.527 6.929 1.00 62.50 135 ARG A N 1
ATOM 1069 C CA . ARG A 1 135 ? 0.345 16.547 8.224 1.00 62.50 135 ARG A CA 1
ATOM 1070 C C . ARG A 1 135 ? -0.552 17.783 8.269 1.00 62.50 135 ARG A C 1
ATOM 1072 O O . ARG A 1 135 ? -0.061 18.887 8.482 1.00 62.50 135 ARG A O 1
ATOM 1079 N N . ARG A 1 136 ? -1.869 17.615 8.117 1.00 58.56 136 ARG A N 1
ATOM 1080 C CA . ARG A 1 136 ? -2.809 18.633 8.609 1.00 58.56 136 ARG A CA 1
ATOM 1081 C C . ARG A 1 136 ? -3.092 18.345 10.070 1.00 58.56 136 ARG A C 1
ATOM 1083 O O . ARG A 1 13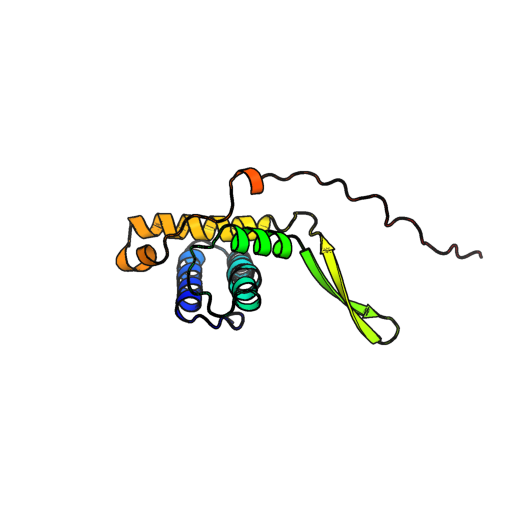6 ? -3.562 17.262 10.401 1.00 58.56 136 ARG A O 1
ATOM 1090 N N . THR A 1 137 ? -2.825 19.323 10.921 1.00 46.34 137 THR A N 1
ATOM 1091 C CA . THR A 1 137 ? -3.247 19.313 12.319 1.00 46.34 137 THR A CA 1
ATOM 1092 C C . THR A 1 137 ? -4.772 19.402 12.360 1.00 46.34 137 THR A C 1
ATOM 1094 O O . THR A 1 137 ? -5.341 20.491 12.321 1.00 46.34 137 THR A O 1
ATOM 1097 N N . GLU A 1 138 ? -5.458 18.264 12.388 1.00 50.28 138 GLU A N 1
ATOM 1098 C CA . GLU A 1 138 ? -6.868 18.233 12.766 1.00 50.28 138 GLU A CA 1
ATOM 1099 C C . GLU A 1 138 ? -6.943 18.454 14.276 1.00 50.28 138 GLU A C 1
ATOM 1101 O O . GLU A 1 138 ? -6.495 17.630 15.073 1.00 50.28 138 GLU A O 1
ATOM 1106 N N . LYS A 1 139 ? -7.466 19.617 14.678 1.00 42.00 139 LYS A N 1
ATOM 1107 C CA . LYS A 1 139 ? -7.833 19.860 16.072 1.00 42.00 139 LYS A CA 1
ATOM 1108 C C . LYS A 1 139 ? -8.899 18.829 16.431 1.00 42.00 139 LYS A C 1
ATOM 1110 O O . LYS A 1 139 ? -9.966 18.827 15.821 1.00 42.00 139 LYS A O 1
ATOM 1115 N N . ALA A 1 140 ? -8.604 17.955 17.390 1.00 39.97 140 ALA A N 1
ATOM 1116 C CA . ALA A 1 140 ? -9.597 17.031 17.916 1.00 39.97 140 ALA A CA 1
ATOM 1117 C C . ALA A 1 140 ? -10.835 17.833 18.372 1.00 39.97 140 ALA A C 1
ATOM 1119 O O . ALA A 1 140 ? -10.665 18.843 19.066 1.00 39.97 140 ALA A O 1
ATOM 1120 N N . PRO A 1 141 ? -12.065 17.441 17.991 1.00 38.84 141 PRO A N 1
ATOM 1121 C CA . PRO A 1 141 ? -13.253 18.073 18.537 1.00 38.84 141 PRO A CA 1
ATOM 1122 C C . PRO A 1 141 ? -13.265 17.883 20.058 1.00 38.84 141 PRO A C 1
ATOM 1124 O O . PRO A 1 141 ? -13.112 16.776 20.578 1.00 38.84 141 PRO A O 1
ATOM 1127 N N . VAL A 1 142 ? -13.422 18.998 20.772 1.00 44.31 142 VAL A N 1
ATOM 1128 C CA . VAL A 1 142 ? -13.589 19.062 22.227 1.00 44.31 142 VAL A CA 1
ATOM 1129 C C . VAL A 1 142 ? -14.959 18.470 22.572 1.00 44.31 142 VAL A C 1
ATOM 1131 O O . VAL A 1 142 ? -15.924 19.201 22.760 1.00 44.31 142 VAL A O 1
ATOM 1134 N N . SER A 1 143 ? -15.090 17.142 22.607 1.00 42.34 143 SER A N 1
ATOM 1135 C CA . SER A 1 143 ? -16.314 16.498 23.116 1.00 42.34 143 SER A CA 1
ATOM 1136 C C . SER A 1 143 ? -16.082 15.347 24.094 1.00 42.34 143 SER A C 1
ATOM 1138 O O . SER A 1 143 ? -17.053 14.807 24.610 1.00 42.34 143 SER A O 1
ATOM 1140 N N . TRP A 1 144 ? -14.836 15.017 24.450 1.00 40.22 144 TRP A N 1
ATOM 1141 C CA . TRP A 1 144 ? -14.539 13.910 25.379 1.00 40.22 144 TRP A CA 1
ATOM 1142 C C . TRP A 1 144 ? -14.225 14.325 26.829 1.00 40.22 144 TRP A C 1
ATOM 1144 O O . TRP A 1 144 ? -13.706 13.523 27.594 1.00 40.22 144 TRP A O 1
ATOM 1154 N N . LEU A 1 145 ? -14.564 15.553 27.243 1.00 41.44 145 LEU A N 1
ATOM 1155 C CA . LEU A 1 145 ? -14.335 16.054 28.614 1.00 41.44 145 LEU A CA 1
ATOM 1156 C C . LEU A 1 145 ? -15.619 16.286 29.425 1.00 41.44 145 LEU A C 1
ATOM 1158 O O . LEU A 1 145 ? -15.665 17.146 30.301 1.00 41.44 145 LEU A O 1
ATOM 1162 N N . ARG A 1 146 ? -16.682 15.519 29.176 1.00 42.41 146 ARG A N 1
ATOM 1163 C CA . ARG A 1 146 ? -17.866 15.556 30.041 1.00 42.41 146 ARG A CA 1
ATOM 1164 C C . ARG A 1 146 ? -18.308 14.138 30.365 1.00 42.41 146 ARG A C 1
ATOM 1166 O O . ARG A 1 146 ? -19.103 13.580 29.635 1.00 42.41 146 ARG A O 1
ATOM 1173 N N . HIS A 1 147 ? -17.682 13.555 31.387 1.00 40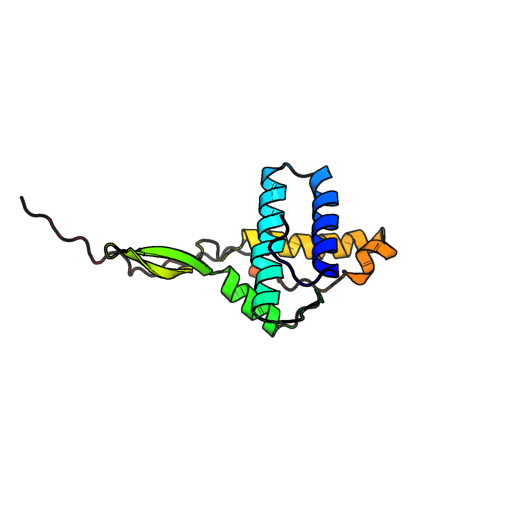.34 147 HIS A N 1
ATOM 1174 C CA . HIS A 1 147 ? -18.267 12.657 32.394 1.00 40.34 147 HIS A CA 1
ATOM 1175 C C . HIS A 1 147 ? -17.129 12.082 33.255 1.00 40.34 147 HIS A C 1
ATOM 1177 O O . HIS A 1 147 ? -16.675 10.961 33.054 1.00 40.34 147 HIS A O 1
ATOM 1183 N N . GLN A 1 148 ? -16.655 12.867 34.226 1.00 38.88 148 GLN A N 1
ATOM 1184 C CA . GLN A 1 148 ? -16.114 12.294 35.459 1.00 38.88 148 GLN A CA 1
ATOM 1185 C C . GLN A 1 148 ? -17.216 12.401 36.521 1.00 38.88 148 GLN A C 1
ATOM 1187 O O . GLN A 1 148 ? -17.697 13.513 36.753 1.00 38.88 148 GLN A O 1
ATOM 1192 N N . PRO A 1 149 ? -17.666 11.296 37.138 1.00 41.94 149 PRO A N 1
ATOM 1193 C CA . PRO A 1 149 ? -18.491 11.382 38.332 1.00 41.94 149 PRO A CA 1
ATOM 1194 C C . PRO A 1 149 ? -17.628 11.911 39.484 1.00 41.94 149 PRO A C 1
ATOM 1196 O O . PRO A 1 149 ? -16.549 11.388 39.762 1.00 41.94 149 PRO A O 1
ATOM 1199 N N . GLN A 1 150 ? -18.091 12.983 40.122 1.00 36.56 150 GLN A N 1
ATOM 1200 C CA . GLN A 1 150 ? -17.518 13.487 41.366 1.00 36.56 150 GLN A CA 1
ATOM 1201 C C . GLN A 1 150 ? -17.763 12.445 42.465 1.00 36.56 150 GLN A C 1
ATOM 1203 O O . GLN A 1 150 ? -18.909 12.198 42.830 1.00 36.56 150 GLN A O 1
ATOM 1208 N N . CYS A 1 151 ? -16.701 11.835 42.991 1.00 34.00 151 CYS A N 1
ATOM 1209 C CA . CYS A 1 151 ? -16.770 11.133 44.269 1.00 34.00 151 CYS A CA 1
ATOM 1210 C C . CYS A 1 151 ? -16.604 12.167 45.387 1.00 34.00 151 CYS A C 1
ATOM 1212 O O . CYS A 1 151 ? -15.535 12.759 45.528 1.00 34.00 151 CYS A O 1
ATOM 1214 N N . SER A 1 152 ? -17.672 12.398 46.149 1.00 42.19 152 SER A N 1
ATOM 1215 C CA . SER A 1 152 ? -17.644 13.130 47.416 1.00 42.19 152 SER A CA 1
ATOM 1216 C C . SER A 1 152 ? -17.227 12.187 48.545 1.00 42.19 152 SER A C 1
ATOM 1218 O O . SER A 1 152 ? -17.763 11.084 48.651 1.00 42.19 152 SER A O 1
ATOM 1220 N N . GLY A 1 153 ? -16.298 12.641 49.382 1.00 41.50 153 GLY A N 1
ATOM 1221 C CA . GLY A 1 153 ? -15.906 12.041 50.655 1.00 41.50 153 GLY A CA 1
ATOM 1222 C C . GLY A 1 153 ? -15.288 13.114 51.529 1.00 41.50 153 GLY A C 1
ATOM 1223 O O . GLY A 1 153 ? -14.452 13.867 50.980 1.00 41.50 153 GLY A O 1
#

Foldseek 3Di:
DQPPQPQPVVSVVLVVLLVVVPVPDDPVVSVVLSCLCRPLNRVVLCVVPPPDHAPADDLVSLVVSLQPLQKDWDFDQDPVRDTDTDIDGDQQSNLVSLVSQQVSLVVLLVVCVVPVVPRVRRNYDRSADPVNNDRDRDDPPPDPPPDDDDDDD

pLDDT: mean 85.13, std 17.71, range [34.0, 98.25]

Secondary structure (DSSP, 8-state):
---S---HHHHHHHHHHHHHHHTTS-HHHHHHHHIIIIIIIIHHHHHHSTT---S---HHHHHHHHHHHTEEEEEEE-TTS-EEEEEEE-TTTTHHHHHHHHHHHHHHHHHHHH-HHHHGGG----SS-SGGGS----PPPS-S---------

Sequence (153 aa):
MVYGIACRPVRNLLVDYLHERALSLDYVSLRAMAFSLGKLFWKDLEDHHPGIDSLRLTPGVAAAWKQRIALKTFRNKTADGEIVETQTARADRGLNHLAAVRAFYLDLAQWAMGDPARWGVWAAPCPIREEEMSRRTEKAPVSWLRHQPQCSG